Protein AF-A0A383DNS2-F1 (afdb_monomer)

InterPro domains:
  IPR021253 Zinc-specific solute binding protein ZrgA [PF10986] (30-74)

Organism: NCBI:txid408172

Structure (mmCIF, N/CA/C/O backbone):
data_AF-A0A383DNS2-F1
#
_entry.id   AF-A0A383DNS2-F1
#
loop_
_atom_site.group_PDB
_atom_site.id
_atom_site.type_symbol
_atom_site.label_atom_id
_atom_site.label_alt_id
_atom_site.label_comp_id
_atom_site.label_asym_id
_atom_site.label_entity_id
_atom_site.label_seq_id
_atom_site.pdbx_PDB_ins_code
_atom_site.Cartn_x
_atom_site.Cartn_y
_atom_site.Cartn_z
_atom_site.occupancy
_atom_site.B_iso_or_equiv
_atom_site.auth_seq_id
_atom_site.auth_comp_id
_atom_site.auth_asym_id
_atom_site.auth_atom_id
_atom_site.pdbx_PDB_model_num
ATOM 1 N N . MET A 1 1 ? 29.145 -26.098 -62.493 1.00 62.59 1 MET A N 1
ATOM 2 C CA . MET A 1 1 ? 29.910 -24.965 -61.929 1.00 62.59 1 MET A CA 1
ATOM 3 C C . MET A 1 1 ? 28.940 -24.110 -61.124 1.00 62.59 1 MET A C 1
ATOM 5 O O . MET A 1 1 ? 28.213 -23.325 -61.716 1.00 62.59 1 MET A O 1
ATOM 9 N N . PHE A 1 2 ? 28.823 -24.333 -59.811 1.00 66.94 2 PHE A N 1
ATOM 10 C CA . PHE A 1 2 ? 27.932 -23.517 -58.978 1.00 66.94 2 PHE A CA 1
ATOM 11 C C . PHE A 1 2 ? 28.542 -22.123 -58.820 1.00 66.94 2 PHE A C 1
ATOM 13 O O . PHE A 1 2 ? 29.700 -21.988 -58.423 1.00 66.94 2 PHE A O 1
ATOM 20 N N . THR A 1 3 ? 27.798 -21.083 -59.190 1.00 80.88 3 THR A N 1
ATOM 21 C CA . THR A 1 3 ? 28.248 -19.700 -59.029 1.00 80.88 3 THR A CA 1
ATOM 22 C C . THR A 1 3 ? 28.152 -19.315 -57.550 1.00 80.88 3 THR A C 1
ATOM 24 O O . THR A 1 3 ? 27.228 -19.718 -56.846 1.00 80.88 3 THR A O 1
ATOM 27 N N . LYS A 1 4 ? 29.114 -18.522 -57.062 1.00 72.94 4 LYS A N 1
ATOM 28 C CA . LYS A 1 4 ? 29.164 -18.009 -55.678 1.00 72.94 4 LYS A CA 1
ATOM 29 C C . LYS A 1 4 ? 27.809 -17.512 -55.123 1.00 72.94 4 LYS A C 1
ATOM 31 O O . LYS A 1 4 ? 27.513 -17.858 -53.982 1.00 72.94 4 LYS A O 1
ATOM 36 N N . PRO A 1 5 ? 26.956 -16.784 -55.880 1.00 80.50 5 PRO A N 1
ATOM 37 C CA . PRO A 1 5 ? 25.648 -16.362 -55.370 1.00 80.50 5 PRO A CA 1
ATOM 38 C C . PRO A 1 5 ? 24.673 -17.522 -55.130 1.00 80.50 5 PRO A C 1
ATOM 40 O O . PRO A 1 5 ? 23.914 -17.481 -54.169 1.00 80.50 5 PRO A O 1
ATOM 43 N N . VAL A 1 6 ? 24.711 -18.578 -55.949 1.00 84.19 6 VAL A N 1
ATOM 44 C CA . VAL A 1 6 ? 23.829 -19.747 -55.789 1.00 84.19 6 VAL A CA 1
ATOM 45 C C . VAL A 1 6 ? 24.202 -20.540 -54.539 1.00 84.19 6 VAL A C 1
ATOM 47 O O . VAL A 1 6 ? 23.320 -21.022 -53.830 1.00 84.19 6 VAL A O 1
ATOM 50 N N . LEU A 1 7 ? 25.499 -20.617 -54.227 1.00 83.31 7 LEU A N 1
ATOM 51 C CA . LEU A 1 7 ? 25.983 -21.253 -53.004 1.00 83.31 7 LEU A CA 1
ATOM 52 C C . LEU A 1 7 ? 25.608 -20.433 -51.757 1.00 83.31 7 LEU A C 1
ATOM 54 O O . LEU A 1 7 ? 25.138 -20.992 -50.774 1.00 83.31 7 LEU A O 1
ATOM 58 N N . ALA A 1 8 ? 25.750 -19.105 -51.812 1.00 83.25 8 ALA A N 1
ATOM 59 C CA . ALA A 1 8 ? 25.359 -18.226 -50.708 1.00 83.25 8 ALA A CA 1
ATOM 60 C C . ALA A 1 8 ? 23.847 -18.285 -50.427 1.00 83.25 8 ALA A C 1
ATOM 62 O O . ALA A 1 8 ? 23.435 -18.360 -49.272 1.00 83.25 8 ALA A O 1
ATOM 63 N N . LEU A 1 9 ? 23.021 -18.317 -51.479 1.00 84.94 9 LEU A N 1
ATOM 64 C CA . LEU A 1 9 ? 21.566 -18.389 -51.345 1.00 84.94 9 LEU A CA 1
ATOM 65 C C . LEU A 1 9 ? 21.103 -19.714 -50.725 1.00 84.94 9 LEU A C 1
ATOM 67 O O . LEU A 1 9 ? 20.222 -19.715 -49.868 1.00 84.94 9 LEU A O 1
ATOM 71 N N . SER A 1 10 ? 21.708 -20.833 -51.128 1.00 82.62 10 SER A N 1
ATOM 72 C CA . SER A 1 10 ? 21.355 -22.151 -50.589 1.00 82.62 10 SER A CA 1
ATOM 73 C C . SER A 1 10 ? 21.814 -22.336 -49.139 1.00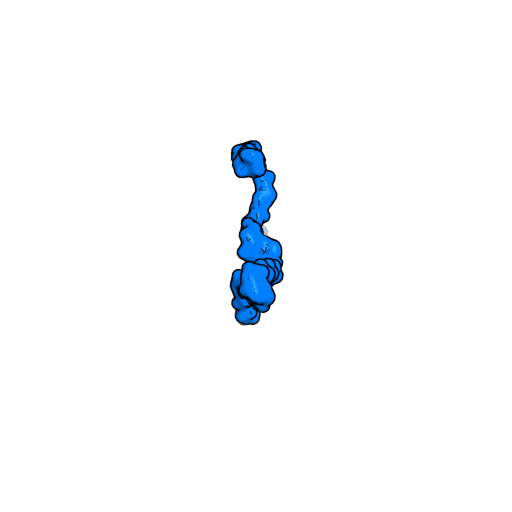 82.62 10 SER A C 1
ATOM 75 O O . SER A 1 10 ? 21.085 -22.939 -48.356 1.00 82.62 10 SER A O 1
ATOM 77 N N . ILE A 1 11 ? 22.946 -21.745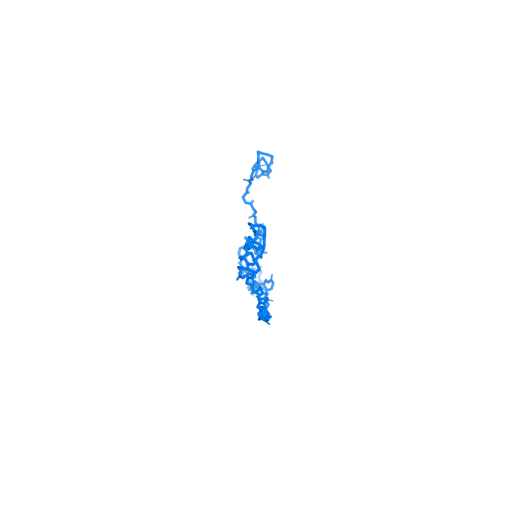 -48.741 1.00 85.75 11 ILE A N 1
ATOM 78 C CA . ILE A 1 11 ? 23.380 -21.713 -47.334 1.00 85.75 11 ILE A CA 1
ATOM 79 C C . ILE A 1 11 ? 22.421 -20.878 -46.476 1.00 85.75 11 ILE A C 1
ATOM 81 O O . ILE A 1 11 ? 21.983 -21.351 -45.430 1.00 85.75 11 ILE A O 1
ATOM 85 N N . SER A 1 12 ? 22.044 -19.673 -46.916 1.00 82.38 12 SER A N 1
ATOM 86 C CA . SER A 1 12 ? 21.087 -18.845 -46.168 1.00 82.38 12 SER A CA 1
ATOM 87 C C . SER A 1 12 ? 19.725 -19.522 -46.025 1.00 82.38 12 SER A C 1
ATOM 89 O O . SER A 1 12 ? 19.157 -19.510 -44.939 1.00 82.38 12 SER A O 1
ATOM 91 N N . ALA A 1 13 ? 19.226 -20.168 -47.082 1.00 82.88 13 ALA A N 1
ATOM 92 C CA . ALA A 1 13 ? 17.966 -20.907 -47.021 1.00 82.88 13 ALA A CA 1
ATOM 93 C C . ALA A 1 13 ? 18.028 -22.096 -46.045 1.00 82.88 13 ALA A C 1
ATOM 95 O O . ALA A 1 13 ? 17.059 -22.348 -45.336 1.00 82.88 13 ALA A O 1
ATOM 96 N N . ALA A 1 14 ? 19.168 -22.792 -45.965 1.00 82.75 14 ALA A N 1
ATOM 97 C CA . ALA A 1 14 ? 19.370 -23.888 -45.014 1.00 82.75 14 ALA A CA 1
ATOM 98 C C . ALA A 1 14 ? 19.511 -23.413 -43.554 1.00 82.75 14 ALA A C 1
ATOM 100 O O . ALA A 1 14 ? 19.236 -24.179 -42.634 1.00 82.75 14 ALA A O 1
ATOM 101 N N . LEU A 1 15 ? 19.932 -22.162 -43.337 1.00 82.00 15 LEU A N 1
ATOM 102 C CA . LEU A 1 15 ? 20.085 -21.550 -42.011 1.00 82.00 15 LEU A CA 1
ATOM 103 C C . LEU A 1 15 ? 18.823 -20.817 -41.527 1.00 82.00 15 LEU A C 1
ATOM 105 O O . LEU A 1 15 ? 18.754 -20.430 -40.360 1.00 82.00 15 LEU A O 1
ATOM 109 N N . CYS A 1 16 ? 17.815 -20.635 -42.383 1.00 79.44 16 CYS A N 1
ATOM 110 C CA . CYS A 1 16 ? 16.513 -20.108 -41.984 1.00 79.44 16 CYS A CA 1
ATOM 111 C C . CYS A 1 16 ? 15.725 -21.174 -41.203 1.00 79.44 16 CYS A C 1
ATOM 113 O O . CYS A 1 16 ? 14.941 -21.932 -41.770 1.00 79.44 16 CYS A O 1
ATOM 115 N N . GLY A 1 17 ? 15.938 -21.234 -39.887 1.00 75.81 17 GLY A N 1
ATOM 116 C CA . GLY A 1 17 ? 15.116 -22.032 -38.978 1.00 75.81 17 GLY A CA 1
ATOM 117 C C . GLY A 1 17 ? 13.677 -21.509 -38.889 1.00 75.81 17 GLY A C 1
ATOM 118 O O . GLY A 1 17 ? 13.426 -20.308 -38.984 1.00 75.81 17 GLY A O 1
ATOM 119 N N . SER A 1 18 ? 12.721 -22.414 -38.686 1.00 75.38 18 SER A N 1
ATOM 120 C CA . SER A 1 18 ? 11.323 -22.076 -38.415 1.00 75.38 18 SER A CA 1
ATOM 121 C C . SER A 1 18 ? 11.188 -21.422 -37.037 1.00 75.38 18 SER A C 1
ATOM 123 O O . SER A 1 18 ? 11.487 -22.048 -36.020 1.00 75.38 18 SER A O 1
ATOM 125 N N . ALA A 1 19 ? 10.709 -20.178 -36.992 1.00 72.00 19 ALA A N 1
ATOM 126 C CA . ALA A 1 19 ? 10.270 -19.555 -35.750 1.00 72.00 19 ALA A CA 1
ATOM 127 C C . ALA A 1 19 ? 8.916 -20.160 -35.349 1.00 72.00 19 ALA A C 1
ATOM 129 O O . ALA A 1 19 ? 7.879 -19.799 -35.903 1.00 72.00 19 ALA A O 1
ATOM 130 N N . PHE A 1 20 ? 8.927 -21.107 -34.413 1.00 72.62 20 PHE A N 1
ATOM 131 C CA . PHE A 1 20 ? 7.706 -21.548 -33.747 1.00 72.62 20 PHE A CA 1
ATOM 132 C C . PHE A 1 20 ? 7.328 -20.483 -32.718 1.00 72.62 20 PHE A C 1
ATOM 134 O O . PHE A 1 20 ? 8.067 -20.251 -31.764 1.00 72.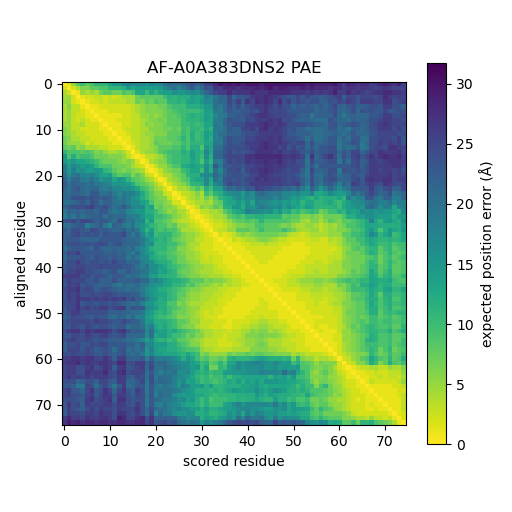62 20 PHE A O 1
ATOM 141 N N . ALA A 1 21 ? 6.199 -19.807 -32.918 1.00 71.12 21 ALA A N 1
ATOM 142 C CA . ALA A 1 21 ? 5.574 -19.081 -31.823 1.00 71.12 21 ALA A CA 1
ATOM 143 C C . ALA A 1 21 ? 5.068 -20.132 -30.822 1.00 71.12 21 ALA A C 1
ATOM 145 O O . ALA A 1 21 ? 4.356 -21.052 -31.222 1.00 71.12 21 ALA A O 1
ATOM 146 N N . GLN A 1 22 ? 5.464 -20.046 -29.550 1.00 70.00 22 GLN A N 1
ATOM 147 C CA . GLN A 1 22 ? 4.899 -20.915 -28.516 1.00 70.00 22 GLN A CA 1
ATOM 148 C C . GLN A 1 22 ? 3.379 -20.675 -28.448 1.00 70.00 22 GLN A C 1
ATOM 150 O O . GLN A 1 22 ? 2.949 -19.571 -28.127 1.00 70.00 22 GLN A O 1
ATOM 155 N N . GLU A 1 23 ? 2.572 -21.704 -28.724 1.00 64.75 23 GLU A N 1
ATOM 156 C CA . GLU A 1 23 ? 1.100 -21.685 -28.583 1.00 64.75 23 GLU A CA 1
ATOM 157 C C . GLU A 1 23 ? 0.628 -21.712 -27.116 1.00 64.75 23 GLU A C 1
ATOM 159 O O . GLU A 1 23 ? -0.564 -21.822 -26.833 1.00 64.75 23 GLU A O 1
ATOM 164 N N . GLU A 1 24 ? 1.545 -21.624 -26.153 1.00 71.75 24 GLU A N 1
ATOM 165 C CA . GLU A 1 24 ? 1.202 -21.608 -24.737 1.00 71.75 24 GLU A CA 1
ATOM 166 C C . GLU A 1 24 ? 0.583 -20.251 -24.374 1.00 71.75 24 GLU A C 1
ATOM 168 O O . GLU A 1 24 ? 1.273 -19.267 -24.096 1.00 71.75 24 GLU A O 1
ATOM 173 N N . PHE A 1 25 ? -0.749 -20.187 -24.388 1.00 70.75 25 PHE A N 1
ATOM 174 C CA . PHE A 1 25 ? -1.485 -19.073 -23.806 1.00 70.75 25 PHE A CA 1
ATOM 175 C C . PHE A 1 25 ? -1.292 -19.095 -22.288 1.00 70.75 25 PHE A C 1
ATOM 177 O O . PHE A 1 25 ? -1.954 -19.836 -21.560 1.00 70.75 25 PHE A O 1
ATOM 184 N N . ARG A 1 26 ? -0.346 -18.290 -21.805 1.00 74.12 26 ARG A N 1
ATOM 185 C CA . ARG A 1 26 ? -0.067 -18.152 -20.378 1.00 74.12 26 ARG A CA 1
ATOM 186 C C . ARG A 1 26 ? -1.029 -17.131 -19.777 1.00 74.12 26 ARG A C 1
ATOM 188 O O . ARG A 1 26 ? -0.756 -15.933 -19.773 1.00 74.12 26 ARG A O 1
ATOM 195 N N . GLN A 1 27 ? -2.178 -17.606 -19.305 1.00 78.00 27 GLN A N 1
ATOM 196 C CA . GLN A 1 27 ? -3.091 -16.779 -18.523 1.00 78.00 27 GLN A CA 1
ATOM 197 C C . GLN A 1 27 ? -2.618 -16.746 -17.070 1.00 78.00 27 GLN A C 1
ATOM 199 O O . GLN A 1 27 ? -2.276 -17.780 -16.499 1.00 78.00 27 GLN A O 1
ATOM 204 N N . HIS A 1 28 ? -2.595 -15.560 -16.473 1.00 75.75 28 HIS A N 1
ATOM 205 C CA . HIS A 1 28 ? -2.412 -15.443 -15.034 1.00 75.75 28 HIS A CA 1
ATOM 206 C C . HIS A 1 28 ? -3.729 -15.792 -14.324 1.00 75.75 28 HIS A C 1
ATOM 208 O O . HIS A 1 28 ? -4.815 -15.552 -14.858 1.00 75.75 28 HIS A O 1
ATOM 214 N N . GLU A 1 29 ? -3.631 -16.371 -13.129 1.00 85.19 29 GLU A N 1
ATOM 215 C CA . GLU A 1 29 ? -4.785 -16.578 -12.252 1.00 85.19 29 GLU A CA 1
ATOM 216 C C . GLU A 1 29 ? -5.438 -15.241 -11.872 1.00 85.19 29 GLU A C 1
ATOM 218 O O . GLU A 1 29 ? -4.856 -14.168 -12.051 1.00 85.19 29 GLU A O 1
ATOM 223 N N . ALA A 1 30 ? -6.656 -15.294 -11.331 1.00 87.31 30 ALA A N 1
ATOM 224 C CA . ALA A 1 30 ? -7.341 -14.097 -10.856 1.00 87.31 30 ALA A CA 1
ATOM 225 C C . ALA A 1 30 ? -6.467 -13.321 -9.852 1.00 87.31 30 ALA A C 1
ATOM 227 O O . ALA A 1 30 ? -5.983 -13.871 -8.861 1.00 87.31 30 ALA A O 1
ATOM 228 N N . HIS A 1 31 ? -6.284 -12.026 -10.107 1.00 81.81 31 HIS A N 1
ATOM 229 C CA . HIS A 1 31 ? -5.531 -11.136 -9.232 1.00 81.81 31 HIS A CA 1
ATOM 230 C C . HIS A 1 31 ? -6.467 -10.423 -8.259 1.00 81.81 31 HIS A C 1
ATOM 232 O O . HIS A 1 31 ? -7.559 -9.990 -8.628 1.00 81.81 31 HIS A O 1
ATOM 238 N N . VAL A 1 32 ? -6.012 -10.250 -7.021 1.00 84.06 32 VAL A N 1
ATOM 239 C CA . VAL A 1 32 ? -6.658 -9.362 -6.052 1.00 84.06 32 VAL A CA 1
ATOM 240 C C . VAL A 1 32 ? -5.965 -8.004 -6.142 1.00 84.06 32 VAL A C 1
ATOM 242 O O . VAL A 1 32 ? -4.759 -7.915 -5.936 1.00 84.06 32 VAL A O 1
ATOM 245 N N . HIS A 1 33 ? -6.721 -6.959 -6.485 1.00 81.81 33 HIS A N 1
ATOM 246 C CA . HIS A 1 33 ? -6.190 -5.606 -6.718 1.00 81.81 33 HIS A CA 1
ATOM 247 C C . HIS A 1 33 ? -5.898 -4.800 -5.442 1.00 81.81 33 HIS A C 1
ATOM 249 O O . HIS A 1 33 ? -5.424 -3.676 -5.538 1.00 81.81 33 HIS A O 1
ATOM 255 N N . GLY A 1 34 ? -6.183 -5.368 -4.275 1.00 84.75 34 GLY A N 1
ATOM 256 C CA . GLY A 1 34 ? -5.925 -4.780 -2.966 1.00 84.75 34 GLY A CA 1
ATOM 257 C C . GLY A 1 34 ? -6.636 -5.595 -1.893 1.00 84.75 34 GLY A C 1
ATOM 258 O O . GLY A 1 34 ? -7.706 -6.159 -2.148 1.00 84.75 34 GLY A O 1
ATOM 259 N N . HIS A 1 35 ? -6.033 -5.704 -0.714 1.00 91.44 35 HIS A N 1
ATOM 260 C CA . HIS A 1 35 ? -6.627 -6.424 0.413 1.00 91.44 35 HIS A CA 1
ATOM 261 C C . HIS A 1 35 ? -6.354 -5.653 1.695 1.00 91.44 35 HIS A C 1
ATOM 263 O O . HIS A 1 35 ? -5.209 -5.544 2.120 1.00 91.44 35 HIS A O 1
ATOM 269 N N . VAL A 1 36 ? -7.410 -5.141 2.320 1.00 94.25 36 VAL A N 1
ATOM 270 C CA . VAL A 1 36 ? -7.312 -4.329 3.534 1.00 94.25 36 VAL A CA 1
ATOM 271 C C . VAL A 1 36 ? -8.240 -4.896 4.592 1.00 94.25 36 VAL A C 1
ATOM 273 O O . VAL A 1 36 ? -9.396 -5.211 4.308 1.00 94.25 36 VAL A O 1
ATOM 276 N N . GLU A 1 37 ? -7.733 -4.986 5.813 1.00 97.31 37 GLU A N 1
ATOM 277 C CA . GLU A 1 37 ? -8.499 -5.317 7.004 1.00 97.31 37 GLU A CA 1
ATOM 278 C C . GLU A 1 37 ? -8.700 -4.052 7.847 1.00 97.31 37 GLU A C 1
ATOM 280 O O . GLU A 1 37 ? -7.762 -3.285 8.075 1.00 97.31 37 GLU A O 1
ATOM 285 N N . LEU A 1 38 ? -9.937 -3.830 8.293 1.00 97.00 38 LEU A N 1
ATOM 286 C CA . LEU A 1 38 ? -10.325 -2.731 9.172 1.00 97.00 38 LEU A CA 1
ATOM 287 C C . LEU A 1 38 ? -10.980 -3.320 10.419 1.00 97.00 38 LEU A C 1
ATOM 289 O O . LEU A 1 38 ? -12.060 -3.908 10.335 1.00 97.00 38 LEU A O 1
ATOM 293 N N . ASN A 1 39 ? -10.351 -3.096 11.566 1.00 98.06 39 ASN A N 1
ATOM 294 C CA . ASN A 1 39 ? -10.862 -3.473 12.873 1.00 98.06 39 ASN A CA 1
ATOM 295 C C . ASN A 1 39 ? -11.369 -2.224 13.604 1.00 98.06 39 ASN A C 1
ATOM 297 O O . ASN A 1 39 ? -10.716 -1.179 13.622 1.00 98.06 39 ASN A O 1
ATOM 301 N N . ILE A 1 40 ? -12.555 -2.330 14.206 1.00 97.94 40 ILE A N 1
ATOM 302 C CA . ILE A 1 40 ? -13.177 -1.259 14.992 1.00 97.94 40 ILE A CA 1
ATOM 303 C C . ILE A 1 40 ? -13.626 -1.842 16.329 1.00 97.94 40 ILE A C 1
ATOM 305 O O . ILE A 1 40 ? -14.338 -2.848 16.360 1.00 97.94 40 ILE A O 1
ATOM 309 N N . ALA A 1 41 ? -13.249 -1.186 17.423 1.00 98.19 41 ALA A N 1
ATOM 310 C CA . ALA A 1 41 ? -13.716 -1.510 18.767 1.00 98.19 41 ALA A CA 1
ATOM 311 C C . ALA A 1 41 ? -14.182 -0.240 19.486 1.00 98.19 41 ALA A C 1
ATOM 313 O O . ALA A 1 41 ? -13.528 0.796 19.402 1.00 98.19 41 ALA A O 1
ATOM 314 N N . GLN A 1 42 ? -15.305 -0.324 20.199 1.00 98.19 42 GLN A N 1
ATOM 315 C CA . GLN A 1 42 ? -15.842 0.777 20.995 1.00 98.19 42 GLN A CA 1
ATOM 316 C C . GLN A 1 42 ? -16.039 0.330 22.445 1.00 98.19 42 GLN A C 1
ATOM 318 O O . GLN A 1 42 ? -16.642 -0.717 22.687 1.00 98.19 42 GLN A O 1
ATOM 323 N N . ASP A 1 43 ? -15.585 1.154 23.389 1.00 97.94 43 ASP A N 1
ATOM 324 C CA . ASP A 1 43 ? -15.847 1.005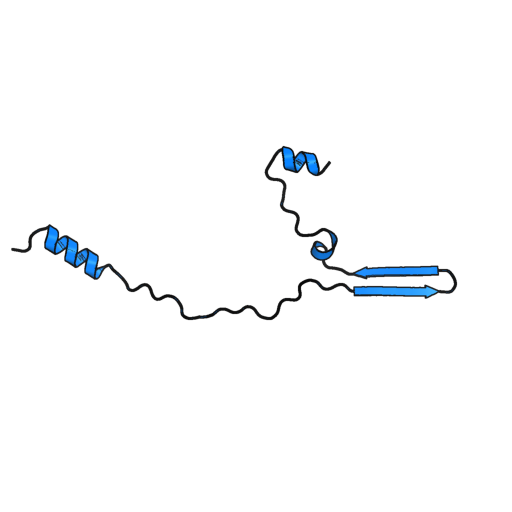 24.823 1.00 97.94 43 ASP A CA 1
ATOM 325 C C . ASP A 1 43 ? -16.364 2.334 25.390 1.00 97.94 43 ASP A C 1
ATOM 327 O O . ASP A 1 43 ? -15.632 3.310 25.545 1.00 97.94 43 ASP A O 1
ATOM 331 N N .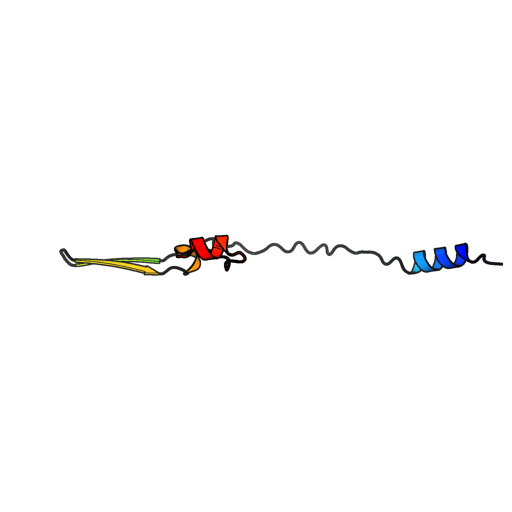 GLY A 1 44 ? -17.675 2.411 25.631 1.00 97.38 44 GLY A N 1
ATOM 332 C CA . GLY A 1 44 ? -18.330 3.648 26.048 1.00 97.38 44 GLY A CA 1
ATOM 333 C C . GLY A 1 44 ? -18.118 4.789 25.044 1.00 97.38 44 GLY A C 1
ATOM 334 O O . GLY A 1 44 ? -18.707 4.791 23.959 1.00 97.38 44 GLY A O 1
ATOM 335 N N . GLN A 1 45 ? -17.313 5.779 25.441 1.00 97.56 45 GLN A N 1
ATOM 336 C CA . GLN A 1 45 ? -16.957 6.944 24.617 1.00 97.56 45 GLN A CA 1
ATOM 337 C C . GLN A 1 45 ? -15.629 6.772 23.865 1.00 97.56 45 GLN A C 1
ATOM 339 O O . GLN A 1 45 ? -15.308 7.613 23.025 1.00 97.56 45 GLN A O 1
ATOM 344 N N . ASP A 1 46 ? -14.888 5.698 24.128 1.00 97.94 46 ASP A N 1
ATOM 345 C CA . ASP A 1 46 ? -13.619 5.419 23.470 1.00 97.94 46 ASP A CA 1
ATOM 346 C C . ASP A 1 46 ? -13.845 4.601 22.196 1.00 97.94 46 ASP A C 1
ATOM 348 O O . ASP A 1 46 ? -14.615 3.637 22.177 1.00 97.94 46 ASP A O 1
ATOM 352 N N . LEU A 1 47 ? -13.154 4.989 21.122 1.00 98.06 47 LEU A N 1
ATOM 353 C CA . LEU A 1 47 ? -13.195 4.327 19.822 1.00 98.06 47 LEU A CA 1
ATOM 354 C C . LEU A 1 47 ? -11.769 4.010 19.372 1.00 98.06 47 LEU A C 1
ATOM 356 O O . LEU A 1 47 ? -10.950 4.913 19.199 1.00 98.06 47 LEU A O 1
ATOM 360 N N . LEU A 1 48 ? -11.495 2.728 19.147 1.00 98.12 48 LEU A N 1
ATOM 361 C CA . LEU A 1 48 ? -10.264 2.249 18.539 1.00 98.12 48 LEU A CA 1
ATOM 362 C C . LEU A 1 48 ? -10.531 1.854 17.089 1.00 98.12 48 LEU A C 1
ATOM 364 O O . LEU A 1 48 ? -11.484 1.134 16.788 1.00 98.12 48 LEU A O 1
ATOM 368 N N . ILE A 1 49 ? -9.652 2.317 16.206 1.00 98.00 49 ILE A N 1
ATOM 369 C CA . ILE A 1 49 ? -9.650 1.986 14.785 1.00 98.00 49 ILE A CA 1
ATOM 370 C C . ILE A 1 49 ? -8.259 1.459 14.450 1.00 98.00 49 ILE A C 1
ATOM 372 O O . ILE A 1 49 ? -7.262 2.130 14.715 1.00 98.00 49 ILE A O 1
ATOM 376 N N . GLU A 1 50 ? -8.202 0.274 13.857 1.00 97.94 50 GLU A N 1
ATOM 377 C CA . GLU A 1 50 ? -6.975 -0.343 13.365 1.00 97.94 50 GLU A CA 1
ATOM 378 C C . GLU A 1 50 ? -7.156 -0.706 11.890 1.00 97.94 50 GLU A C 1
ATOM 380 O O . GLU A 1 50 ? -8.182 -1.255 11.492 1.00 97.94 50 GLU A O 1
ATOM 385 N N . ILE A 1 51 ? -6.152 -0.381 11.076 1.00 96.88 51 ILE A N 1
ATOM 386 C CA . ILE A 1 51 ? -6.122 -0.695 9.649 1.00 96.88 51 ILE A CA 1
ATOM 387 C C . ILE A 1 51 ? -4.861 -1.505 9.380 1.00 96.88 51 ILE A C 1
ATOM 389 O O . ILE A 1 51 ? -3.753 -1.026 9.631 1.00 96.88 51 ILE A O 1
ATOM 393 N N . THR A 1 52 ? -5.036 -2.694 8.811 1.00 97.12 52 THR A N 1
ATOM 394 C CA . THR A 1 52 ? -3.943 -3.512 8.287 1.00 97.12 52 THR A CA 1
ATOM 395 C C . THR A 1 52 ? -4.069 -3.579 6.771 1.00 97.12 52 THR A C 1
ATOM 397 O O . THR A 1 52 ? -5.034 -4.119 6.235 1.00 97.12 52 THR A O 1
ATOM 400 N N . ALA A 1 53 ? -3.091 -3.015 6.067 1.00 94.94 53 ALA A N 1
ATOM 401 C CA . ALA A 1 53 ? -3.053 -2.965 4.610 1.00 94.94 53 ALA A CA 1
ATOM 402 C C . ALA A 1 53 ? -1.617 -3.186 4.104 1.00 94.94 53 ALA A C 1
ATOM 404 O O . ALA A 1 53 ? -0.666 -2.772 4.778 1.00 94.94 53 ALA A O 1
ATOM 405 N N . PRO A 1 54 ? -1.423 -3.778 2.910 1.00 91.56 54 PRO A N 1
ATOM 406 C CA . PRO A 1 54 ? -0.163 -3.680 2.186 1.00 91.56 54 PRO A CA 1
ATOM 407 C C . PRO A 1 54 ? 0.252 -2.213 2.039 1.00 91.56 54 PRO A C 1
ATOM 409 O O . PRO A 1 54 ? -0.558 -1.372 1.662 1.00 91.56 54 PRO A O 1
ATOM 412 N N . GLY A 1 55 ? 1.525 -1.894 2.287 1.00 88.75 55 GLY A N 1
ATOM 413 C CA . GLY A 1 55 ? 2.005 -0.507 2.206 1.00 88.75 55 GLY A CA 1
ATOM 414 C C . GLY A 1 55 ? 1.735 0.140 0.843 1.00 88.75 55 GLY A C 1
ATOM 415 O O . GLY A 1 55 ? 1.323 1.293 0.789 1.00 88.75 55 GLY A O 1
ATOM 416 N N . ALA A 1 56 ? 1.864 -0.624 -0.247 1.00 86.88 56 ALA A N 1
ATOM 417 C CA . ALA A 1 56 ? 1.568 -0.156 -1.602 1.00 86.88 56 ALA A CA 1
ATOM 418 C C . ALA A 1 56 ? 0.085 0.206 -1.821 1.00 86.88 56 ALA A C 1
ATOM 420 O O . ALA A 1 56 ? -0.198 1.065 -2.647 1.00 86.88 56 ALA A O 1
ATOM 421 N N . ASP A 1 57 ? -0.852 -0.375 -1.064 1.00 86.62 57 ASP A N 1
ATOM 422 C CA . ASP A 1 57 ? -2.275 -0.005 -1.126 1.00 86.62 57 ASP A CA 1
ATOM 423 C C . ASP A 1 57 ? -2.545 1.323 -0.387 1.00 86.62 57 ASP A C 1
ATOM 425 O O . ASP A 1 57 ? -3.595 1.937 -0.572 1.00 86.62 57 ASP A O 1
ATOM 429 N N . VAL A 1 58 ? -1.593 1.785 0.437 1.00 87.00 58 VAL A N 1
ATOM 430 C CA . VAL A 1 58 ? -1.688 3.023 1.226 1.00 87.00 58 VAL A CA 1
ATOM 431 C C . VAL A 1 58 ? -0.900 4.165 0.586 1.00 87.00 58 VAL A C 1
ATOM 433 O O . VAL A 1 58 ? -1.444 5.252 0.405 1.00 87.00 58 VAL A O 1
ATOM 436 N N . VAL A 1 59 ? 0.372 3.939 0.239 1.00 85.25 59 VAL A N 1
ATOM 437 C CA . VAL A 1 59 ? 1.248 4.966 -0.362 1.00 85.25 59 VAL A CA 1
ATOM 438 C C . VAL A 1 59 ? 1.311 4.889 -1.890 1.00 85.25 59 VAL A C 1
ATOM 440 O O . VAL A 1 59 ? 1.768 5.822 -2.543 1.00 85.25 59 VAL A O 1
ATOM 443 N N . GLY A 1 60 ? 0.804 3.807 -2.483 1.00 80.31 60 GLY A N 1
ATOM 4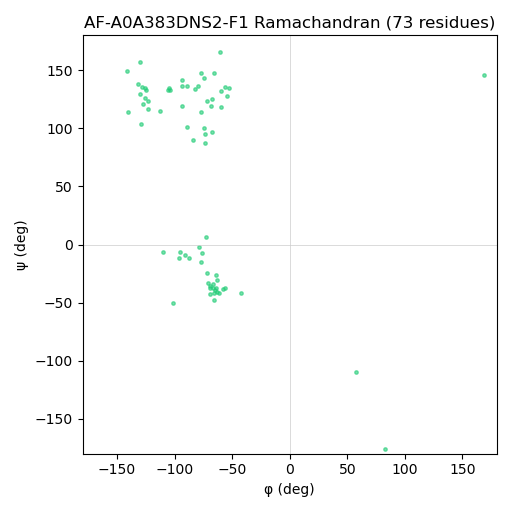44 C CA . GLY A 1 60 ? 0.923 3.543 -3.913 1.00 80.31 60 GLY A CA 1
ATOM 445 C C . GLY A 1 60 ? 2.255 2.896 -4.297 1.00 80.31 60 GLY A C 1
ATOM 446 O O . GLY A 1 60 ? 3.101 2.565 -3.465 1.00 80.31 60 GLY A O 1
ATOM 447 N N . PHE A 1 61 ? 2.449 2.714 -5.602 1.00 73.44 61 PHE A N 1
ATOM 448 C CA . PHE A 1 61 ? 3.745 2.353 -6.170 1.00 73.44 61 PHE A CA 1
ATOM 449 C C . PHE A 1 61 ? 4.510 3.636 -6.487 1.00 73.44 61 PHE A C 1
ATOM 451 O O . PHE A 1 61 ? 4.248 4.292 -7.496 1.00 73.44 61 PHE A O 1
ATOM 458 N N . GLU A 1 62 ? 5.454 4.002 -5.629 1.00 69.12 62 GLU A N 1
ATOM 459 C CA . GLU A 1 62 ? 6.376 5.095 -5.919 1.00 69.12 62 GLU A CA 1
ATOM 460 C C . GLU A 1 62 ? 7.492 4.601 -6.848 1.00 69.12 62 GLU A C 1
ATOM 462 O O . GLU A 1 62 ? 8.055 3.519 -6.660 1.00 69.12 62 GLU A O 1
ATOM 467 N N . HIS A 1 63 ? 7.831 5.394 -7.865 1.00 78.81 63 HIS A N 1
ATOM 468 C CA . HIS A 1 63 ? 9.066 5.196 -8.618 1.00 78.81 63 HIS A CA 1
ATOM 469 C C . HIS A 1 63 ? 10.153 6.074 -8.002 1.00 78.81 63 HIS A C 1
ATOM 471 O O . HIS A 1 63 ? 9.896 7.244 -7.716 1.00 78.81 63 HIS A O 1
ATOM 477 N N . ALA A 1 64 ? 11.363 5.534 -7.823 1.00 83.19 64 ALA A N 1
ATOM 478 C CA . ALA A 1 64 ? 12.487 6.339 -7.357 1.00 83.19 64 ALA A CA 1
ATOM 479 C C . ALA A 1 64 ? 12.679 7.537 -8.305 1.00 83.19 64 ALA A C 1
ATOM 481 O O . ALA A 1 64 ? 12.620 7.348 -9.526 1.00 83.19 64 ALA A O 1
ATOM 482 N N . PRO A 1 65 ? 12.890 8.757 -7.783 1.00 86.56 65 PRO A N 1
ATOM 483 C CA . PRO A 1 65 ? 13.101 9.920 -8.629 1.00 86.56 65 PRO A CA 1
ATOM 484 C C . PRO A 1 65 ? 14.339 9.694 -9.505 1.00 86.56 65 PRO A C 1
ATOM 486 O O . PRO A 1 65 ? 15.392 9.271 -9.028 1.00 86.56 65 PRO A O 1
ATOM 489 N N . GLN A 1 66 ? 14.204 9.964 -10.799 1.00 92.62 66 GLN A N 1
ATOM 490 C CA . GLN A 1 66 ? 15.270 9.831 -11.795 1.00 92.62 66 GLN A CA 1
ATOM 491 C C . GLN A 1 66 ? 15.761 11.191 -12.307 1.00 92.62 66 GLN A C 1
ATOM 493 O O . GLN A 1 66 ? 16.734 11.247 -13.057 1.00 92.62 66 GLN A O 1
ATO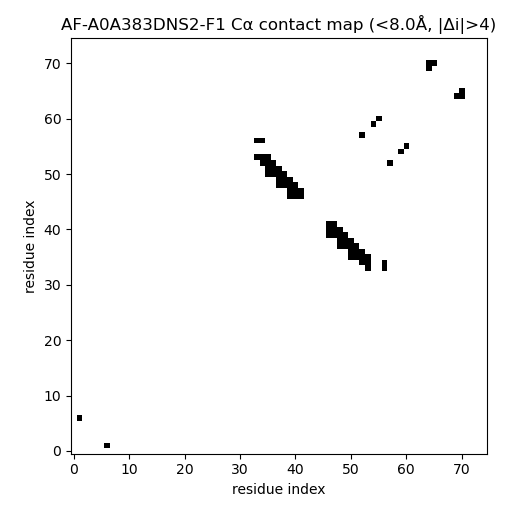M 498 N N . THR A 1 67 ? 15.102 12.288 -11.915 1.00 94.31 67 THR A N 1
ATOM 499 C CA . THR A 1 67 ? 15.478 13.656 -12.291 1.00 94.31 67 THR A CA 1
ATOM 500 C C . THR A 1 67 ? 15.551 14.579 -11.077 1.00 94.31 67 THR A C 1
ATOM 502 O O . THR A 1 67 ? 14.907 14.346 -10.048 1.00 94.31 67 THR A O 1
ATOM 505 N N . ASP A 1 68 ? 16.307 15.669 -11.215 1.00 94.44 68 ASP A N 1
ATOM 506 C CA . ASP A 1 68 ? 16.405 16.720 -10.194 1.00 94.44 68 ASP A CA 1
ATOM 507 C C . ASP A 1 68 ? 15.026 17.321 -9.879 1.00 94.44 68 ASP A C 1
ATOM 509 O O . ASP A 1 68 ? 14.688 17.554 -8.721 1.00 94.44 68 ASP A O 1
ATOM 513 N N . GLU A 1 69 ? 14.185 17.483 -10.903 1.00 91.62 69 GLU A N 1
ATOM 514 C CA . GLU A 1 69 ? 12.805 17.971 -10.791 1.00 91.62 69 GLU A CA 1
ATOM 515 C C . GLU A 1 69 ? 11.901 17.009 -10.005 1.00 91.62 69 GLU A C 1
ATOM 517 O O . GLU A 1 69 ? 11.086 17.443 -9.194 1.00 91.62 69 GLU A O 1
ATOM 522 N N . GLN A 1 70 ? 12.051 15.69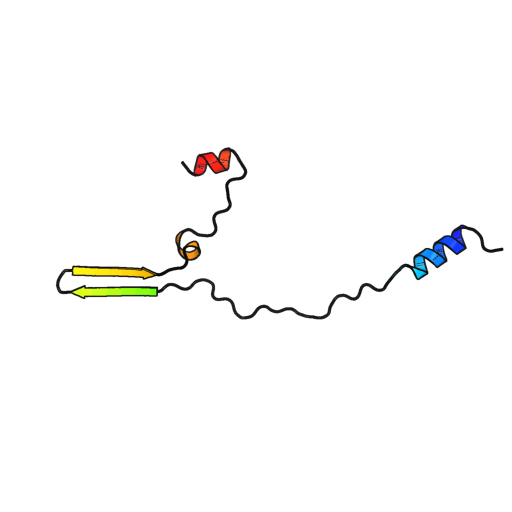3 -10.197 1.00 89.94 70 GLN A N 1
ATOM 523 C CA . GLN A 1 70 ? 11.326 14.690 -9.409 1.00 89.94 70 GLN A CA 1
ATOM 524 C C . GLN A 1 70 ? 11.808 14.658 -7.954 1.00 89.94 70 GLN A C 1
ATOM 526 O O . GLN A 1 70 ? 10.992 14.536 -7.045 1.00 89.94 70 GLN A O 1
ATOM 531 N N . THR A 1 71 ? 13.111 14.829 -7.728 1.00 88.50 71 THR A N 1
ATOM 532 C CA . THR A 1 71 ? 13.703 14.874 -6.381 1.00 88.50 71 THR A CA 1
ATOM 533 C C . THR A 1 71 ? 13.249 16.114 -5.608 1.00 88.50 71 THR A C 1
ATOM 535 O O . THR A 1 71 ? 12.971 16.033 -4.415 1.00 88.50 71 THR A O 1
ATOM 538 N N . GLN A 1 72 ? 13.106 17.259 -6.282 1.00 88.75 72 GLN A N 1
ATOM 539 C CA . GLN A 1 72 ? 12.580 18.485 -5.672 1.00 88.75 72 GLN A CA 1
ATOM 540 C C . GLN A 1 72 ? 11.129 18.345 -5.199 1.00 88.75 72 GLN A C 1
ATOM 542 O O . GLN A 1 72 ? 10.760 18.974 -4.215 1.00 88.75 72 GLN A O 1
ATOM 547 N N . ARG A 1 73 ? 10.315 17.511 -5.859 1.00 80.88 73 ARG A N 1
ATOM 548 C CA . ARG A 1 73 ? 8.903 17.291 -5.497 1.00 80.88 73 ARG A CA 1
ATOM 549 C C . ARG A 1 73 ? 8.694 16.402 -4.266 1.00 80.88 73 ARG A C 1
ATOM 551 O O . ARG A 1 73 ? 7.551 16.272 -3.838 1.00 80.88 73 ARG A O 1
ATOM 558 N N . LEU A 1 74 ? 9.752 15.792 -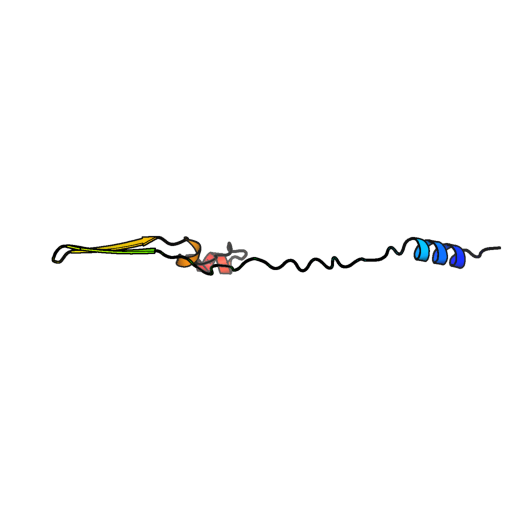3.727 1.00 75.38 74 LEU A N 1
ATOM 559 C CA . LEU A 1 74 ? 9.699 14.971 -2.510 1.00 75.38 74 LEU A CA 1
ATOM 560 C C . LEU A 1 74 ? 9.879 15.781 -1.210 1.00 75.38 74 LEU A C 1
ATOM 562 O O . LEU A 1 74 ? 9.655 15.219 -0.141 1.00 75.38 74 LEU A O 1
ATOM 566 N N . ASN A 1 75 ? 10.284 17.058 -1.289 1.00 51.78 75 ASN A N 1
ATOM 567 C CA . ASN A 1 75 ? 10.617 17.906 -0.132 1.00 51.78 75 ASN A CA 1
ATOM 568 C C . ASN A 1 75 ? 9.562 18.978 0.154 1.00 51.78 75 ASN A C 1
ATOM 570 O O . ASN A 1 75 ? 9.072 19.599 -0.817 1.00 51.78 75 ASN A O 1
#

Foldseek 3Di:
DDDPVNVVVVVVVVVPDDDDDPPPPDDDDDDDPWDKDWDWDDDPPDIDIDIDTDVCVVVNDDDDDPDPVSVVVVD

Nearest PDB structures (foldseek):
  6xbw-assembly1_H  TM=2.396E-01  e=1.349E+00  Bos taurus

Mean predicted aligned error: 13.53 Å

Solvent-accessible surface area (backbone atoms only — not comparable to full-atom values): 5246 Å² total; per-residue (Å²): 135,88,50,72,68,61,56,52,51,52,51,53,59,73,66,60,71,83,84,77,77,79,85,71,80,83,74,79,75,92,78,78,95,69,71,74,48,78,49,77,50,76,58,95,90,47,75,50,77,47,77,50,59,55,64,52,80,73,76,43,87,78,74,81,65,87,44,73,72,51,51,57,72,77,108

Secondary structure (DSSP, 8-state):
---HHHHHHHHHHHH-----------PPPPPPS---EEEEEEETTEEEEEEE--HHHHH--PPPP-SHHHHHTT-

Radius of gyration: 30.71 Å; Cα contacts (8 Å, |Δi|>4): 35; chains: 1; bounding box: 48×44×88 Å

Sequence (75 aa):
MFTKPVLALSISAALCGSAFAQEEFRQHEAHVHGHVELNIAQDGQDLLIEITAPGADVVGFEHAPQTDEQTQRLN

pLDDT: mean 84.59, std 10.29, range [51.78, 98.19]